Protein AF-A0A832X0P1-F1 (afdb_monomer)

Structure (mmCIF, N/CA/C/O backbone):
data_AF-A0A832X0P1-F1
#
_entry.id   AF-A0A832X0P1-F1
#
loop_
_atom_site.group_PDB
_atom_site.id
_atom_site.type_symbol
_atom_site.label_a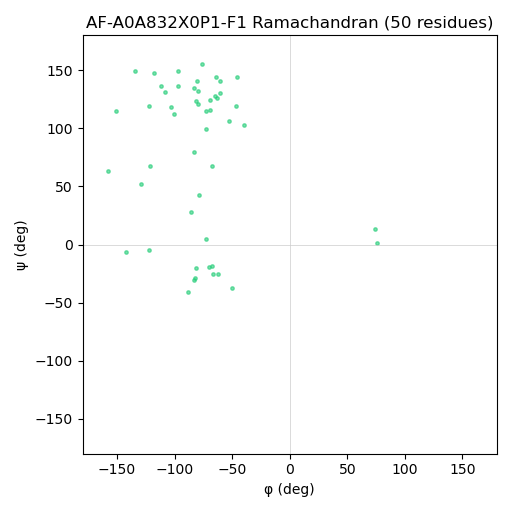tom_id
_atom_site.label_alt_id
_atom_site.label_comp_id
_atom_site.label_asym_id
_atom_site.label_entity_id
_atom_site.label_seq_id
_atom_site.pdbx_PDB_ins_code
_atom_site.Cartn_x
_atom_site.Cartn_y
_atom_site.Cartn_z
_atom_site.occupancy
_atom_site.B_iso_or_equiv
_atom_site.auth_seq_id
_atom_site.auth_comp_id
_atom_site.auth_asym_id
_atom_site.auth_atom_id
_atom_site.pdbx_PDB_model_num
ATOM 1 N N . MET A 1 1 ? 25.376 12.244 -27.152 1.00 42.78 1 MET A N 1
ATOM 2 C CA . MET A 1 1 ? 25.509 11.605 -25.823 1.00 42.78 1 MET A CA 1
ATOM 3 C C . MET A 1 1 ? 24.653 12.358 -24.810 1.00 42.78 1 MET A C 1
ATOM 5 O O . MET A 1 1 ? 25.157 13.229 -24.123 1.00 42.78 1 MET A O 1
ATOM 9 N N . VAL A 1 2 ? 23.355 12.058 -24.735 1.00 54.97 2 VAL A N 1
ATOM 10 C CA . VAL A 1 2 ? 22.509 12.411 -23.582 1.00 54.97 2 VAL A CA 1
ATOM 11 C C . VAL A 1 2 ? 21.428 11.341 -23.516 1.00 54.97 2 VAL A C 1
ATOM 13 O O . VAL A 1 2 ? 20.668 11.171 -24.463 1.00 54.97 2 VAL A O 1
ATOM 16 N N . GLY A 1 3 ? 21.426 10.547 -22.455 1.00 47.56 3 GLY A N 1
ATOM 17 C CA . GLY A 1 3 ? 20.544 9.395 -22.324 1.00 47.56 3 GLY A CA 1
ATOM 18 C C . GLY A 1 3 ? 20.381 9.051 -20.861 1.00 47.56 3 GLY A C 1
ATOM 19 O O . GLY A 1 3 ? 20.820 7.999 -20.411 1.00 47.56 3 GLY A O 1
ATOM 20 N N . PHE A 1 4 ? 19.801 9.991 -20.117 1.00 59.00 4 PHE A N 1
ATOM 21 C CA . PHE A 1 4 ? 19.336 9.781 -18.757 1.00 59.00 4 PHE A CA 1
ATOM 22 C C . PHE A 1 4 ? 18.414 8.562 -18.733 1.00 59.00 4 PHE A C 1
ATOM 24 O O . PHE A 1 4 ? 17.278 8.612 -19.195 1.00 59.00 4 PHE A O 1
ATOM 31 N N . ARG A 1 5 ? 18.901 7.452 -18.189 1.00 54.62 5 ARG A N 1
ATOM 32 C CA . ARG A 1 5 ? 18.066 6.308 -17.833 1.00 54.62 5 ARG A CA 1
ATOM 33 C C . ARG A 1 5 ? 18.225 6.053 -16.348 1.00 54.62 5 ARG A C 1
ATOM 35 O O . ARG A 1 5 ? 18.744 5.025 -15.929 1.00 54.62 5 ARG A O 1
ATOM 42 N N . HIS A 1 6 ? 17.726 6.995 -15.548 1.00 52.44 6 HIS A N 1
ATOM 43 C CA . HIS A 1 6 ? 17.309 6.709 -14.177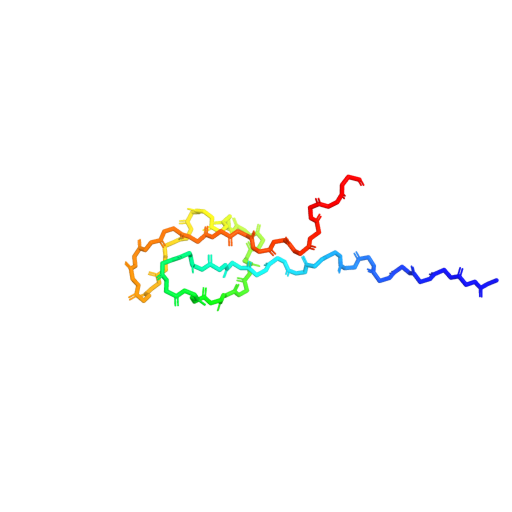 1.00 52.44 6 HIS A CA 1
ATOM 44 C C . HIS A 1 6 ? 16.075 5.793 -14.236 1.00 52.44 6 HIS A C 1
ATOM 46 O O . HIS A 1 6 ? 14.957 6.187 -13.941 1.00 52.44 6 HIS A O 1
ATOM 52 N N . GLY A 1 7 ? 16.276 4.560 -14.699 1.00 48.62 7 GLY A N 1
ATOM 53 C CA . GLY A 1 7 ? 15.263 3.518 -14.811 1.00 48.62 7 GLY A CA 1
ATOM 54 C C . GLY A 1 7 ? 15.085 2.731 -13.516 1.00 48.62 7 GLY A C 1
ATOM 55 O O . GLY A 1 7 ? 14.709 1.567 -13.567 1.00 48.62 7 GLY A O 1
ATOM 56 N N . ARG A 1 8 ? 15.352 3.329 -12.349 1.00 50.00 8 ARG A N 1
ATOM 57 C CA . ARG A 1 8 ? 14.690 2.880 -11.124 1.00 50.00 8 ARG A CA 1
ATOM 58 C C . ARG A 1 8 ? 13.345 3.589 -11.114 1.00 50.00 8 ARG A C 1
ATOM 60 O O . ARG A 1 8 ? 13.209 4.646 -10.512 1.00 50.00 8 ARG A O 1
ATOM 67 N N . GLY A 1 9 ? 12.396 3.044 -11.886 1.00 50.56 9 GLY A N 1
ATOM 68 C CA . GLY A 1 9 ? 10.996 3.462 -11.815 1.00 50.56 9 GLY A CA 1
ATOM 69 C C . GLY A 1 9 ? 10.587 3.555 -10.346 1.00 50.56 9 GLY A C 1
ATOM 70 O O . GLY A 1 9 ? 11.123 2.769 -9.555 1.00 50.56 9 GLY A O 1
ATOM 71 N N . PRO A 1 10 ? 9.734 4.532 -9.986 1.00 57.62 10 PRO A N 1
ATOM 72 C CA . PRO A 1 10 ? 9.569 4.986 -8.615 1.00 57.62 10 PRO A CA 1
ATOM 73 C C . PRO A 1 10 ? 9.441 3.762 -7.728 1.00 57.62 10 PRO A C 1
ATOM 75 O O . PRO A 1 10 ? 8.573 2.907 -7.962 1.00 57.62 10 PRO A O 1
ATOM 78 N N . GLU A 1 11 ? 10.380 3.637 -6.791 1.00 61.56 11 GLU A N 1
ATOM 79 C CA . GLU A 1 11 ? 10.178 2.857 -5.583 1.00 61.56 11 GLU A CA 1
ATOM 80 C C . GLU A 1 11 ? 8.738 3.131 -5.156 1.00 61.56 11 GLU A C 1
ATOM 82 O O . GLU A 1 11 ? 8.378 4.247 -4.796 1.00 61.56 11 GLU A O 1
ATOM 87 N N . GLY A 1 12 ? 7.844 2.177 -5.431 1.00 72.06 12 GLY A N 1
ATOM 88 C CA . GLY A 1 12 ? 6.441 2.406 -5.140 1.00 72.06 12 GLY A CA 1
ATOM 89 C C . GLY A 1 12 ? 6.385 2.402 -3.640 1.00 72.06 12 GLY A C 1
ATOM 90 O O . GLY A 1 12 ? 6.732 1.393 -3.062 1.00 72.06 12 GLY A O 1
ATOM 91 N N . GLU A 1 13 ? 6.046 3.489 -2.982 1.00 84.69 13 GLU A N 1
ATOM 92 C CA . GLU A 1 13 ? 5.788 3.437 -1.548 1.00 84.69 13 GLU A CA 1
ATOM 93 C C . GLU A 1 13 ? 4.367 2.903 -1.344 1.00 84.69 13 GLU A C 1
ATOM 95 O O . GLU A 1 13 ? 3.456 3.202 -2.116 1.00 84.69 13 GLU A O 1
ATOM 100 N N . CYS A 1 14 ? 4.151 2.056 -0.346 1.00 88.44 14 CYS A N 1
ATOM 101 C CA . CYS A 1 14 ? 2.807 1.692 0.066 1.00 88.44 14 CYS A CA 1
ATOM 102 C C . CYS A 1 14 ? 2.264 2.820 0.943 1.00 88.44 14 CYS A C 1
ATOM 104 O O . CYS A 1 14 ? 2.833 3.112 1.992 1.00 88.44 14 CYS A O 1
ATOM 106 N N . ILE A 1 15 ? 1.152 3.434 0.548 1.00 88.69 15 ILE A N 1
ATOM 107 C CA . ILE A 1 15 ? 0.468 4.449 1.347 1.00 88.69 15 ILE A CA 1
ATOM 108 C C . ILE A 1 15 ? -0.885 3.932 1.833 1.00 88.69 15 ILE A C 1
ATOM 110 O O . ILE A 1 15 ? -1.645 3.303 1.097 1.00 88.69 15 ILE A O 1
ATOM 114 N N . CYS A 1 16 ? -1.203 4.187 3.095 1.00 91.88 16 CYS A N 1
ATOM 115 C CA . CYS A 1 16 ? -2.517 3.917 3.649 1.00 91.88 16 CYS A CA 1
ATOM 116 C C . CYS A 1 16 ? -3.483 5.050 3.288 1.00 91.88 16 CYS A C 1
ATOM 118 O O . CYS A 1 16 ? -3.261 6.201 3.657 1.00 91.88 16 CYS A O 1
ATOM 120 N N . THR A 1 17 ? -4.599 4.719 2.642 1.00 84.31 17 THR A N 1
ATOM 121 C CA . THR A 1 17 ? -5.640 5.690 2.258 1.00 84.31 17 THR A CA 1
ATOM 122 C C . THR A 1 17 ? -6.432 6.247 3.437 1.00 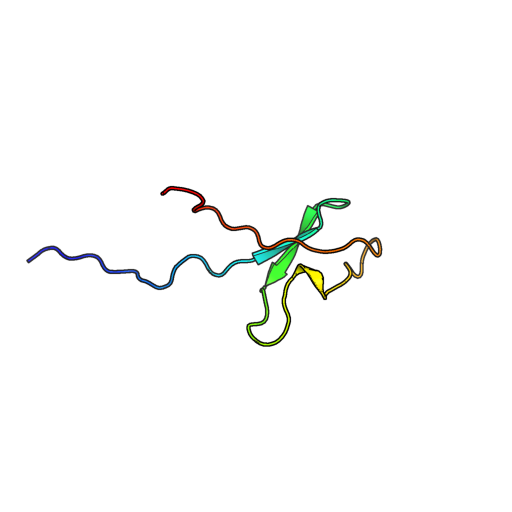84.31 17 THR A C 1
ATOM 124 O O . THR A 1 17 ? -7.063 7.289 3.305 1.00 84.31 17 THR A O 1
ATOM 127 N N . LYS A 1 18 ? -6.414 5.570 4.593 1.00 88.19 18 LYS A N 1
ATOM 128 C CA . LYS A 1 18 ? -7.199 5.970 5.769 1.00 88.19 18 LYS A CA 1
ATOM 129 C C . LYS A 1 18 ? -6.466 6.961 6.671 1.00 88.19 18 LYS A C 1
ATOM 131 O O . LYS A 1 18 ? -7.082 7.876 7.199 1.00 88.19 18 LYS A O 1
ATOM 136 N N . CYS A 1 19 ? -5.168 6.747 6.884 1.00 90.44 19 CYS A N 1
ATOM 137 C CA . CYS A 1 19 ? -4.362 7.537 7.820 1.00 90.44 19 CYS A CA 1
ATOM 138 C C . CYS A 1 19 ? -3.143 8.217 7.179 1.00 90.44 19 CYS A C 1
ATOM 140 O O . CYS A 1 19 ? -2.430 8.939 7.869 1.00 90.44 19 CYS A O 1
ATOM 142 N N . GLY A 1 20 ? -2.862 7.968 5.896 1.00 86.00 20 GLY A N 1
ATOM 143 C CA . GLY A 1 20 ? -1.708 8.536 5.194 1.00 86.00 20 GLY A CA 1
ATOM 144 C C . GLY A 1 20 ? -0.360 7.919 5.576 1.00 86.00 20 GLY A C 1
ATOM 145 O O . GLY A 1 20 ? 0.680 8.489 5.260 1.00 86.00 20 GLY A O 1
ATOM 146 N N . HIS A 1 21 ? -0.343 6.774 6.270 1.00 89.44 21 HIS A N 1
ATOM 147 C CA . HIS A 1 21 ? 0.905 6.096 6.627 1.00 89.44 21 HIS A CA 1
ATOM 148 C C . HIS A 1 21 ? 1.639 5.604 5.378 1.00 89.44 21 HIS A C 1
ATOM 150 O O . HIS A 1 21 ? 1.039 4.903 4.568 1.00 89.44 21 HIS A O 1
ATOM 156 N N . LYS A 1 22 ? 2.918 5.963 5.247 1.00 85.75 22 LYS A N 1
ATOM 157 C CA . LYS A 1 22 ? 3.786 5.599 4.129 1.00 85.75 22 LYS A CA 1
ATOM 158 C C . LYS A 1 22 ? 4.808 4.578 4.592 1.00 85.75 22 LYS A C 1
ATOM 160 O O . LYS A 1 22 ? 5.470 4.803 5.603 1.00 85.75 22 LYS A O 1
ATOM 165 N N . GLU A 1 23 ? 4.948 3.506 3.836 1.00 85.50 23 GLU A N 1
ATOM 166 C CA . GLU A 1 23 ? 5.955 2.479 4.063 1.00 85.50 23 GLU A CA 1
ATOM 167 C C . GLU A 1 23 ? 6.635 2.106 2.747 1.00 85.50 23 GLU A C 1
ATOM 169 O O . GLU A 1 23 ? 6.003 2.163 1.687 1.00 85.50 23 GLU A O 1
ATOM 174 N N . PRO A 1 24 ? 7.913 1.703 2.783 1.00 85.06 24 PRO A N 1
ATOM 175 C CA . PRO A 1 24 ? 8.566 1.159 1.604 1.00 85.06 24 PRO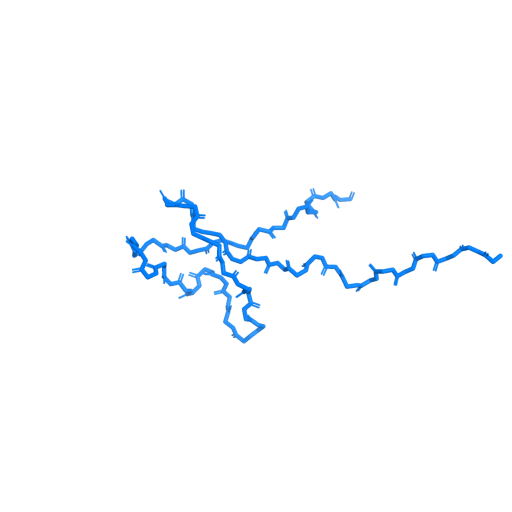 A CA 1
ATOM 176 C C . PRO A 1 24 ? 7.826 -0.104 1.144 1.00 85.06 24 PRO A C 1
ATOM 178 O O . PRO A 1 24 ? 7.537 -1.003 1.938 1.00 85.06 24 PRO A O 1
ATOM 181 N N . HIS A 1 25 ? 7.494 -0.182 -0.145 1.00 85.56 25 HIS A N 1
ATOM 182 C CA . HIS A 1 25 ? 6.918 -1.404 -0.695 1.00 85.56 25 HIS A CA 1
ATOM 183 C C . HIS A 1 25 ? 7.966 -2.502 -0.733 1.00 85.56 25 HIS A C 1
ATOM 185 O O . HIS A 1 25 ? 9.017 -2.377 -1.365 1.00 85.56 25 HIS A O 1
ATOM 191 N N . GLU A 1 26 ? 7.631 -3.615 -0.097 1.00 80.94 26 GLU A N 1
ATOM 192 C CA . GLU A 1 26 ? 8.411 -4.832 -0.213 1.00 80.94 26 GLU A CA 1
ATOM 193 C C . GLU A 1 26 ? 8.071 -5.537 -1.524 1.00 80.94 26 GLU A C 1
ATOM 195 O O . GLU A 1 26 ? 6.902 -5.718 -1.855 1.00 80.94 26 GLU A O 1
ATOM 200 N N . ARG A 1 27 ? 9.095 -5.955 -2.276 1.00 75.25 27 ARG A N 1
ATOM 201 C CA . ARG A 1 27 ? 8.909 -6.664 -3.555 1.00 75.25 27 ARG A CA 1
ATOM 202 C C . ARG A 1 27 ? 8.192 -8.004 -3.398 1.00 75.25 27 ARG A C 1
ATOM 204 O O . ARG A 1 27 ? 7.576 -8.462 -4.351 1.00 75.25 27 ARG A O 1
ATOM 211 N N . ASP A 1 28 ? 8.283 -8.599 -2.215 1.00 82.12 28 ASP A N 1
ATOM 212 C CA . ASP A 1 28 ? 7.710 -9.908 -1.912 1.00 82.12 28 ASP A CA 1
ATOM 213 C C . ASP A 1 28 ? 6.214 -9.825 -1.567 1.00 82.12 28 ASP A C 1
ATOM 215 O O . ASP A 1 28 ? 5.442 -10.737 -1.845 1.00 82.12 28 ASP A O 1
ATOM 219 N N . THR A 1 29 ? 5.768 -8.694 -1.006 1.00 82.25 29 THR A N 1
ATOM 220 C CA . THR A 1 29 ? 4.386 -8.520 -0.548 1.00 82.25 29 THR A CA 1
ATOM 221 C C . THR A 1 29 ? 3.713 -7.332 -1.242 1.00 82.25 29 T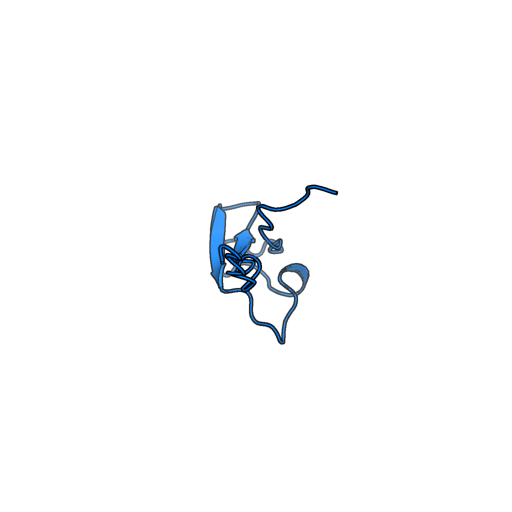HR A C 1
ATOM 223 O O . THR A 1 29 ? 4.134 -6.184 -1.063 1.00 82.25 29 THR A O 1
ATOM 226 N N . PRO A 1 30 ? 2.612 -7.547 -1.989 1.00 85.94 30 PRO A N 1
ATOM 227 C CA . PRO A 1 30 ? 1.862 -6.446 -2.581 1.00 85.94 30 PRO A CA 1
ATOM 228 C C . PRO A 1 30 ? 1.325 -5.517 -1.486 1.00 85.94 30 PRO A C 1
ATOM 230 O O . PRO A 1 30 ? 0.832 -5.987 -0.462 1.00 85.94 30 PRO A O 1
ATOM 233 N N . CYS A 1 31 ? 1.353 -4.195 -1.712 1.00 87.69 31 CYS A N 1
ATOM 234 C CA . CYS A 1 31 ? 0.831 -3.215 -0.745 1.00 87.69 31 CYS A CA 1
ATOM 235 C C . CYS A 1 31 ? -0.590 -3.560 -0.271 1.00 87.69 31 CYS A C 1
ATOM 237 O O . CYS A 1 31 ? -0.896 -3.432 0.907 1.00 87.69 31 CYS A O 1
ATOM 239 N N . LEU A 1 32 ? -1.426 -4.074 -1.179 1.00 85.69 32 LEU A N 1
ATOM 240 C CA . LEU A 1 32 ? -2.815 -4.452 -0.906 1.00 85.69 32 LEU A CA 1
ATOM 241 C C . LEU A 1 32 ? -2.953 -5.637 0.065 1.00 85.69 32 LEU A C 1
ATOM 243 O O . LEU A 1 32 ? -3.977 -5.746 0.734 1.00 85.69 32 LEU A O 1
ATOM 247 N N . ALA A 1 33 ? -1.943 -6.510 0.160 1.00 88.88 33 ALA A N 1
ATOM 248 C CA . ALA A 1 33 ? -1.924 -7.606 1.130 1.00 88.88 33 ALA A CA 1
ATOM 249 C C . ALA A 1 33 ? -1.476 -7.145 2.526 1.00 88.88 33 ALA A C 1
ATOM 251 O O . ALA A 1 33 ? -1.785 -7.808 3.517 1.00 88.88 33 ALA A O 1
ATOM 252 N N . LYS A 1 34 ? -0.791 -5.998 2.632 1.00 85.94 34 LYS A N 1
ATOM 253 C CA . LYS A 1 34 ? -0.423 -5.403 3.919 1.00 85.94 34 LYS A CA 1
ATOM 254 C C . LYS A 1 34 ? -1.573 -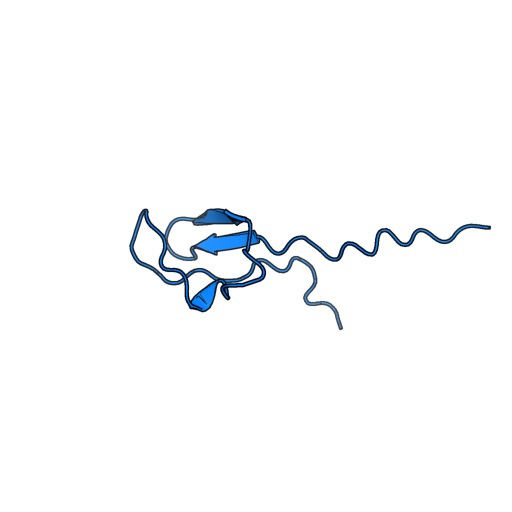4.581 4.494 1.00 85.94 34 LYS A C 1
ATOM 256 O O . LYS A 1 34 ? -2.199 -3.762 3.816 1.00 85.94 34 LYS A O 1
ATOM 261 N N . LYS A 1 35 ? -1.818 -4.772 5.790 1.00 88.31 35 LYS A N 1
ATOM 262 C CA . LYS A 1 35 ? -2.712 -3.924 6.582 1.00 88.31 35 LYS A CA 1
ATOM 263 C C . LYS A 1 35 ? -1.882 -2.895 7.332 1.00 88.31 35 LYS A C 1
ATOM 265 O O . LYS A 1 35 ? -0.862 -3.229 7.922 1.00 88.31 35 LYS A O 1
ATOM 270 N N . CYS A 1 36 ? -2.347 -1.655 7.338 1.00 90.25 36 CYS A N 1
ATOM 27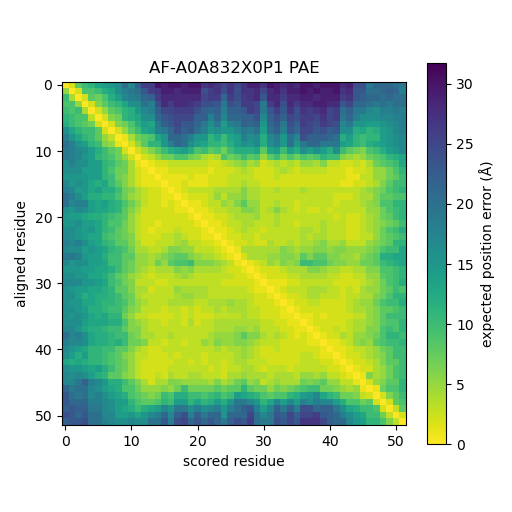1 C CA . CYS A 1 36 ? -1.675 -0.563 8.016 1.00 90.25 36 CYS A CA 1
ATOM 272 C C . CYS A 1 36 ? -1.620 -0.822 9.533 1.00 90.25 36 CYS A C 1
ATOM 274 O O . CYS A 1 36 ? -2.684 -0.959 10.148 1.00 90.25 36 CYS A O 1
ATOM 276 N N . PRO A 1 37 ? -0.436 -0.786 10.170 1.00 87.56 37 PRO A N 1
ATOM 277 C CA . PRO A 1 37 ? -0.305 -1.028 11.608 1.00 87.56 37 PRO A CA 1
ATOM 278 C C . PRO A 1 37 ? -0.955 0.067 12.469 1.00 87.56 37 PRO A C 1
ATOM 280 O O . PRO A 1 37 ? -1.262 -0.165 13.632 1.00 87.56 37 PRO A O 1
ATOM 283 N N . LYS A 1 38 ? -1.210 1.259 11.908 1.00 87.81 38 LYS A N 1
ATOM 284 C CA . LYS A 1 38 ? -1.843 2.374 12.634 1.00 87.81 38 LYS A CA 1
ATOM 285 C C . LYS A 1 38 ? -3.369 2.315 12.682 1.00 87.81 38 LYS A C 1
ATOM 287 O O . LYS A 1 38 ? -3.964 2.867 13.598 1.00 87.81 38 LYS A O 1
ATOM 292 N N . CYS A 1 39 ? -4.016 1.745 11.665 1.00 91.56 39 CYS A N 1
ATOM 293 C CA . CYS A 1 39 ? -5.477 1.842 11.519 1.00 91.56 39 CYS A CA 1
ATOM 294 C C . CYS A 1 39 ? -6.165 0.577 10.983 1.00 91.56 39 CYS A C 1
ATOM 296 O O . CYS A 1 39 ? -7.392 0.547 10.902 1.00 91.56 39 CYS A O 1
ATOM 298 N N . GLY A 1 40 ? -5.404 -0.441 10.575 1.00 88.50 40 GLY A N 1
ATOM 299 C CA . GLY A 1 40 ? -5.911 -1.710 10.049 1.00 88.50 40 GLY A CA 1
ATOM 300 C C . GLY A 1 40 ? -6.439 -1.673 8.610 1.00 88.50 40 GLY A C 1
ATOM 301 O 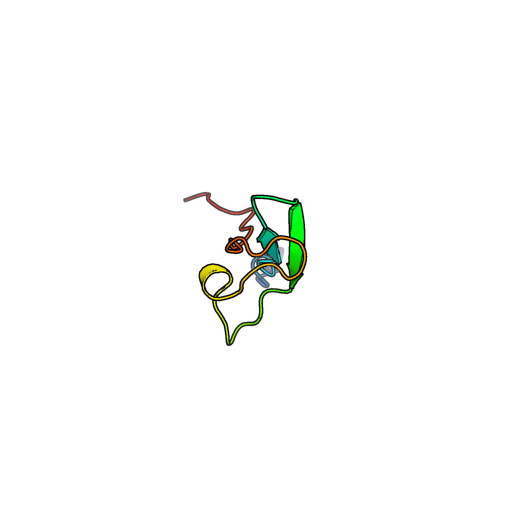O . GLY A 1 40 ? -6.892 -2.703 8.115 1.00 88.50 40 GLY A O 1
ATOM 302 N N . ALA A 1 41 ? -6.394 -0.526 7.924 1.00 90.12 41 ALA A N 1
ATOM 303 C CA . ALA A 1 41 ? -6.829 -0.420 6.530 1.00 90.12 41 ALA A CA 1
ATOM 304 C C . ALA A 1 41 ? -5.803 -1.001 5.549 1.00 90.12 41 ALA A C 1
ATOM 306 O O . ALA A 1 41 ? -4.608 -1.036 5.834 1.00 90.12 41 ALA A O 1
ATOM 307 N N . VAL A 1 42 ? -6.275 -1.414 4.374 1.00 89.25 42 VAL A N 1
ATOM 308 C CA . VAL A 1 42 ? -5.417 -1.874 3.274 1.00 89.25 42 VAL A CA 1
ATOM 309 C C . VAL A 1 42 ? -4.524 -0.744 2.764 1.00 89.25 42 VAL A C 1
ATOM 311 O O . VAL A 1 42 ? -4.925 0.425 2.744 1.00 89.25 42 VAL A O 1
ATOM 314 N N . MET A 1 43 ? -3.302 -1.086 2.370 1.00 90.19 43 MET A N 1
ATOM 315 C CA . MET A 1 43 ? -2.361 -0.129 1.792 1.00 90.19 43 MET A CA 1
ATOM 316 C C . MET A 1 43 ? -2.405 -0.200 0.267 1.00 90.19 43 MET A C 1
ATOM 318 O O . MET A 1 43 ? -2.655 -1.248 -0.321 1.00 90.19 43 MET A O 1
ATOM 322 N N . ILE A 1 44 ? -2.151 0.921 -0.396 1.00 87.06 44 ILE A N 1
ATOM 323 C CA . ILE A 1 44 ? -2.129 1.010 -1.857 1.00 87.06 44 ILE A CA 1
ATOM 324 C C . ILE A 1 44 ? -0.736 1.407 -2.327 1.00 87.06 44 ILE A C 1
ATOM 326 O O . ILE A 1 44 ? -0.030 2.138 -1.638 1.00 87.06 44 ILE A O 1
ATOM 330 N N . ARG A 1 45 ? -0.323 0.931 -3.503 1.00 85.56 45 ARG A N 1
ATOM 331 C CA . ARG A 1 45 ? 0.951 1.346 -4.096 1.00 85.56 45 ARG A CA 1
ATOM 332 C C . ARG A 1 45 ? 0.807 2.778 -4.599 1.00 85.56 45 ARG A C 1
ATOM 334 O O . ARG A 1 45 ? 0.048 3.029 -5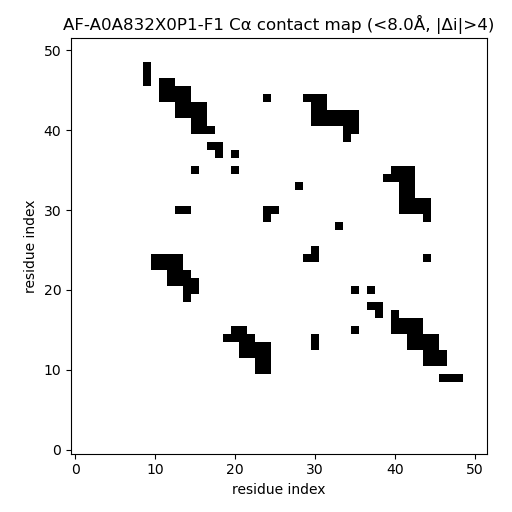.532 1.00 85.56 45 ARG A O 1
ATOM 341 N N . TYR A 1 46 ? 1.547 3.703 -4.010 1.00 76.69 46 TYR A N 1
ATOM 342 C CA . TYR A 1 46 ? 1.710 5.046 -4.533 1.00 76.69 46 TYR A CA 1
ATOM 343 C C . TYR A 1 46 ? 2.605 4.964 -5.769 1.00 76.69 46 TYR A C 1
ATOM 345 O O . TYR A 1 46 ? 3.823 4.810 -5.685 1.00 76.69 46 TYR A O 1
ATOM 353 N N . SER A 1 47 ? 1.982 4.980 -6.942 1.00 68.69 47 SER A N 1
ATOM 354 C CA . SER A 1 47 ? 2.687 5.179 -8.201 1.00 68.69 47 SER A CA 1
ATOM 355 C C . SER A 1 47 ? 2.492 6.636 -8.613 1.00 68.69 47 SER A C 1
ATOM 357 O O . SER A 1 47 ? 1.371 7.000 -8.965 1.00 68.69 47 SER A O 1
ATOM 359 N N . PRO A 1 48 ? 3.540 7.477 -8.613 1.00 59.47 48 PRO A N 1
ATOM 360 C CA . PRO A 1 48 ? 3.442 8.822 -9.175 1.00 59.47 48 PRO A CA 1
ATOM 361 C C . PRO A 1 48 ? 3.374 8.827 -10.718 1.00 59.47 48 PRO A C 1
ATOM 363 O O . PRO A 1 48 ? 3.386 9.892 -11.323 1.00 59.47 48 PRO A O 1
ATOM 366 N N . GLY A 1 49 ? 3.308 7.659 -11.373 1.00 56.56 49 GLY A N 1
ATOM 367 C CA . GLY A 1 49 ? 3.473 7.513 -12.823 1.00 56.56 49 GLY A CA 1
ATOM 368 C C . GLY A 1 49 ? 2.368 6.717 -13.508 1.00 56.56 49 GLY A C 1
ATOM 369 O O . GLY A 1 49 ? 2.657 5.772 -14.233 1.00 56.56 49 GLY A O 1
ATOM 370 N N . GLY A 1 50 ? 1.106 7.083 -13.293 1.00 50.66 50 GLY A N 1
ATOM 371 C CA . GLY A 1 50 ? -0.015 6.621 -14.118 1.00 50.66 50 GLY A CA 1
ATOM 372 C C . GLY A 1 50 ? -0.138 7.368 -15.453 1.00 50.66 50 GLY A C 1
ATOM 373 O O . GLY A 1 50 ? -1.251 7.741 -15.810 1.00 50.66 50 GLY A O 1
ATOM 374 N N . LEU A 1 51 ? 0.963 7.628 -16.170 1.00 49.84 51 LEU A N 1
ATOM 375 C CA . LEU A 1 51 ? 0.895 8.154 -17.538 1.00 49.84 51 LEU A CA 1
ATOM 376 C C . LEU A 1 51 ? 1.183 7.023 -18.532 1.00 49.84 51 LEU A C 1
ATOM 378 O O . LEU A 1 51 ? 2.247 6.407 -18.480 1.00 49.84 51 LEU A O 1
ATOM 382 N N . ARG A 1 52 ? 0.183 6.748 -19.377 1.00 46.12 52 ARG A N 1
ATOM 383 C CA . ARG A 1 52 ? 0.303 5.973 -20.620 1.00 46.12 52 ARG A CA 1
ATOM 384 C C . ARG A 1 52 ? 1.322 6.619 -21.553 1.00 46.12 52 ARG A C 1
ATOM 386 O O . ARG A 1 52 ? 1.420 7.866 -21.518 1.00 46.12 52 ARG A O 1
#

Radius of gyration: 13.65 Å; Cα contacts (8 Å, |Δi|>4): 77; chains: 1; bounding box: 33×22×38 Å

pLDDT: mean 75.47, std 16.07, range [42.78, 91.88]

Secondary structure (DSSP, 8-state):
------------EEEETTT--EEEPPSSS-GGGPBPTTT-PBEEEE-S----

Nearest PDB structures (foldseek):
  1zip-assembly1_A  TM=7.050E-01  e=6.389E-01  Geobacillus stearothermophilus
  4qbh-assembly2_B  TM=7.084E-01  e=1.027E+00  Geobacillus stearothermophilus
  7fji-assembly1_L  TM=5.806E-01  e=6.389E-01  Homo sapiens
  4qbi-assembly2_B  TM=7.145E-01  e=1.543E+00  Geobacillus stearothermophilus
  2ori-assembly1_B  TM=6.973E-01  e=1.891E+00  Bacillus subtilis

Foldseek 3Di:
DDDDCPVPQPQFWWAFPPPRDTHRDDPVDAQQNDADPVPRGGTHGRHPDPDD

Sequence (52 aa):
MVGFRHGRGPEGECICTKCGHKEPHERDTPCLAKKCPKCGAVMIRYSPGGLR

Solvent-accessible surface area (backbone atoms only — not comparable to full-atom values): 3448 Å² total; per-residue (Å²): 146,85,80,90,72,82,74,72,64,75,80,37,33,18,32,23,83,86,80,64,52,74,43,83,51,50,94,90,47,60,32,66,79,41,59,36,92,89,76,65,44,56,17,40,66,47,65,98,69,88,70,132

Mean predicted aligned error: 9.22 Å